Protein AF-A0A5C7UM13-F1 (afdb_monomer_lite)

Secondary structure (DSSP, 8-state):
-----TT--HHHHHHHHHHHPPTT-EEEEE-EEEETTEEEEHHHHHHHHHHHHHHHHTSGGG-S-------PPTTB-SSTTHHHHEEEEEEEETTEEEEEEEE--

Radius of gyration: 14.33 Å; chains: 1; bounding box: 46×27×36 Å

Structure (mmCIF, N/CA/C/O backbone):
data_AF-A0A5C7UM13-F1
#
_entry.id   AF-A0A5C7UM13-F1
#
loop_
_atom_site.group_PDB
_atom_site.id
_atom_site.type_symbol
_atom_site.label_atom_id
_atom_site.label_alt_id
_atom_site.label_comp_id
_atom_site.label_asym_id
_atom_site.label_entity_id
_atom_site.label_seq_id
_atom_site.pdbx_PDB_ins_code
_atom_site.Cartn_x
_atom_site.Cartn_y
_atom_site.Cartn_z
_atom_site.occupancy
_atom_site.B_iso_or_equiv
_atom_site.auth_seq_id
_atom_site.auth_comp_id
_atom_site.auth_asym_id
_atom_site.auth_atom_id
_atom_site.pdbx_PDB_model_num
ATOM 1 N N . MET A 1 1 ? -7.857 -9.645 -11.071 1.00 62.41 1 MET A N 1
ATOM 2 C CA . MET A 1 1 ? -8.626 -9.150 -9.892 1.00 62.41 1 MET A CA 1
ATOM 3 C C . MET A 1 1 ? -7.965 -9.576 -8.582 1.00 62.41 1 MET A C 1
ATOM 5 O O . MET A 1 1 ? -8.094 -10.724 -8.165 1.00 62.41 1 MET A O 1
ATOM 9 N N . VAL A 1 2 ? -7.276 -8.645 -7.923 1.00 74.69 2 VAL A N 1
ATOM 10 C CA . VAL A 1 2 ? -6.699 -8.851 -6.579 1.00 74.69 2 VAL A CA 1
ATOM 11 C C . VAL A 1 2 ? -7.796 -8.806 -5.521 1.00 74.69 2 VAL A C 1
ATOM 13 O O . VAL A 1 2 ? -8.634 -7.906 -5.542 1.00 74.69 2 VAL A O 1
ATOM 16 N N . ARG A 1 3 ? -7.782 -9.759 -4.582 1.00 77.31 3 ARG A N 1
ATOM 17 C CA . ARG A 1 3 ? -8.677 -9.773 -3.417 1.00 77.31 3 ARG A CA 1
ATOM 18 C C . ARG A 1 3 ? -7.879 -9.517 -2.141 1.00 77.31 3 ARG A C 1
ATOM 20 O O . ARG A 1 3 ? -6.995 -10.304 -1.801 1.00 77.31 3 ARG A O 1
ATOM 27 N N . ILE A 1 4 ? -8.228 -8.434 -1.454 1.00 79.44 4 ILE A N 1
ATOM 28 C CA . ILE A 1 4 ? -7.748 -8.118 -0.108 1.00 79.44 4 ILE A CA 1
ATOM 29 C C . ILE A 1 4 ? -8.798 -8.631 0.877 1.00 79.44 4 ILE A C 1
ATOM 31 O O . ILE A 1 4 ? -9.972 -8.272 0.779 1.00 79.44 4 ILE A O 1
ATOM 35 N N . LEU A 1 5 ? -8.386 -9.520 1.773 1.00 81.25 5 LEU A N 1
ATOM 36 C CA . LEU A 1 5 ? -9.232 -10.117 2.799 1.00 81.25 5 LEU A CA 1
ATOM 37 C C . LEU A 1 5 ? -9.052 -9.363 4.115 1.00 81.25 5 LEU A C 1
ATOM 39 O O . LEU A 1 5 ? -7.971 -8.867 4.415 1.00 81.25 5 LEU A O 1
ATOM 43 N N . ALA A 1 6 ? -10.094 -9.334 4.945 1.00 75.50 6 ALA A N 1
ATOM 44 C CA . ALA A 1 6 ? -10.022 -8.708 6.267 1.00 75.50 6 ALA A CA 1
ATOM 45 C C . ALA A 1 6 ? -9.005 -9.389 7.208 1.00 75.50 6 ALA A C 1
ATOM 47 O O . ALA A 1 6 ? -8.533 -8.766 8.156 1.00 75.50 6 ALA A O 1
ATOM 48 N N . THR A 1 7 ? -8.688 -10.660 6.946 1.00 84.12 7 THR A N 1
ATOM 49 C CA . THR A 1 7 ? -7.699 -11.461 7.678 1.00 84.12 7 THR A CA 1
ATOM 50 C C . THR A 1 7 ? -6.275 -11.284 7.164 1.00 84.12 7 THR A C 1
ATOM 52 O O . THR A 1 7 ? -5.361 -11.805 7.795 1.00 84.12 7 THR A O 1
ATOM 55 N N . ASP A 1 8 ? -6.082 -10.615 6.022 1.00 85.06 8 ASP A N 1
ATOM 56 C CA . ASP A 1 8 ? -4.742 -10.398 5.486 1.00 85.06 8 ASP A CA 1
ATOM 57 C C . ASP A 1 8 ? -3.937 -9.534 6.461 1.00 85.06 8 ASP A C 1
ATOM 59 O O . ASP A 1 8 ? -4.401 -8.508 6.969 1.00 85.06 8 ASP A O 1
ATOM 63 N N . THR A 1 9 ? -2.696 -9.936 6.694 1.00 89.62 9 THR A N 1
ATOM 64 C CA . THR A 1 9 ? -1.730 -9.126 7.430 1.00 89.62 9 THR A CA 1
ATOM 65 C C . THR A 1 9 ? -1.339 -7.891 6.617 1.00 89.62 9 THR A C 1
ATOM 67 O O . THR A 1 9 ? -1.392 -7.891 5.387 1.00 89.62 9 THR A O 1
ATOM 70 N N . ILE A 1 10 ? -0.860 -6.836 7.281 1.00 89.88 10 ILE A N 1
ATOM 71 C CA . ILE A 1 10 ? -0.415 -5.589 6.624 1.00 89.88 10 ILE A CA 1
ATOM 72 C C . ILE A 1 10 ? 0.584 -5.873 5.490 1.00 89.88 10 ILE A C 1
ATOM 74 O O . ILE A 1 10 ? 0.490 -5.288 4.410 1.00 89.88 10 ILE A O 1
ATOM 78 N N . LYS A 1 11 ? 1.511 -6.812 5.717 1.00 89.44 11 LYS A N 1
ATOM 79 C CA . LYS A 1 11 ? 2.521 -7.226 4.734 1.00 89.44 11 LYS A CA 1
ATOM 80 C C . LYS A 1 11 ? 1.908 -7.919 3.521 1.00 89.44 11 LYS A C 1
ATOM 82 O O . LYS A 1 11 ? 2.317 -7.650 2.394 1.00 89.44 11 LYS A O 1
ATOM 87 N N . GLU A 1 12 ? 0.921 -8.786 3.733 1.00 90.06 12 GLU A N 1
ATOM 88 C CA . GLU A 1 12 ? 0.205 -9.448 2.640 1.00 90.06 12 GLU A CA 1
ATOM 89 C C . GLU A 1 12 ? -0.609 -8.445 1.826 1.00 90.06 12 GLU A C 1
ATOM 91 O O . GLU A 1 12 ? -0.566 -8.494 0.598 1.00 90.06 12 GLU A O 1
ATOM 96 N N . ILE A 1 13 ? -1.290 -7.501 2.485 1.00 89.75 13 ILE A N 1
ATOM 97 C CA . ILE A 1 13 ? -2.022 -6.422 1.810 1.00 89.75 13 ILE A CA 1
ATOM 98 C C . ILE A 1 13 ? -1.059 -5.609 0.938 1.00 89.75 13 ILE A C 1
ATOM 100 O O . ILE A 1 13 ? -1.312 -5.431 -0.254 1.00 89.75 13 ILE A O 1
ATOM 104 N N . ALA A 1 14 ? 0.068 -5.166 1.500 1.00 88.88 14 ALA A N 1
ATOM 105 C CA . ALA A 1 14 ? 1.079 -4.408 0.771 1.00 88.88 14 ALA A CA 1
ATOM 106 C C . ALA A 1 14 ? 1.635 -5.190 -0.432 1.00 88.88 14 ALA A C 1
ATOM 108 O O . ALA A 1 14 ? 1.685 -4.658 -1.538 1.00 88.88 14 ALA A O 1
ATOM 109 N N . SER A 1 15 ? 1.979 -6.467 -0.255 1.00 89.94 15 SER A N 1
ATOM 110 C CA . SER A 1 15 ? 2.487 -7.323 -1.335 1.00 89.94 15 SER A CA 1
ATOM 111 C C . SER A 1 15 ? 1.457 -7.517 -2.457 1.00 89.94 15 SER A C 1
ATOM 113 O O . SER A 1 15 ? 1.763 -7.335 -3.637 1.00 89.94 15 SER A O 1
ATOM 115 N N . LYS A 1 16 ? 0.196 -7.794 -2.102 1.00 90.69 16 LYS A N 1
ATOM 116 C CA . LYS A 1 16 ? -0.910 -7.923 -3.063 1.00 90.69 16 LYS A CA 1
ATOM 117 C C . LYS A 1 16 ? -1.140 -6.639 -3.860 1.00 90.69 16 LYS A C 1
ATOM 11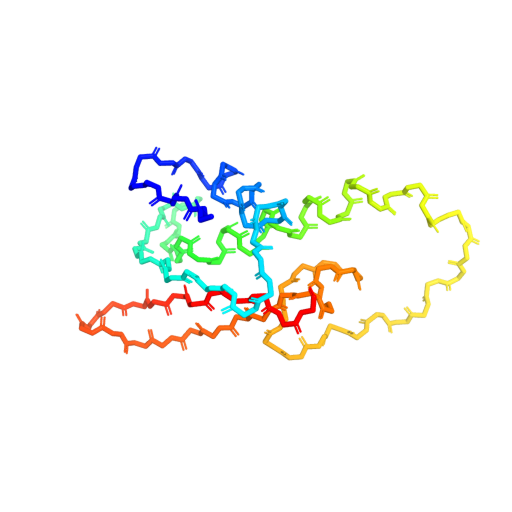9 O O . LYS A 1 16 ? -1.432 -6.718 -5.052 1.00 90.69 16 LYS A O 1
ATOM 124 N N . ILE A 1 17 ? -1.006 -5.474 -3.224 1.00 88.50 17 ILE A N 1
ATOM 125 C CA . ILE A 1 17 ? -1.096 -4.178 -3.905 1.00 88.50 17 ILE A CA 1
ATOM 126 C C . ILE A 1 17 ? 0.092 -3.997 -4.852 1.00 88.50 17 ILE A C 1
ATOM 128 O O . ILE A 1 17 ? -0.114 -3.743 -6.035 1.00 88.50 17 ILE A O 1
ATOM 132 N N . TYR A 1 18 ? 1.317 -4.169 -4.351 1.00 87.31 18 TYR A N 1
ATOM 133 C CA . TYR A 1 18 ? 2.540 -3.885 -5.101 1.00 87.31 18 TYR A CA 1
ATOM 134 C C . TYR A 1 18 ? 2.661 -4.726 -6.378 1.00 87.31 18 TYR A C 1
ATOM 136 O O . TYR A 1 18 ? 2.890 -4.183 -7.457 1.00 87.31 18 TYR A O 1
ATOM 144 N N . TYR A 1 19 ? 2.453 -6.040 -6.268 1.00 87.31 19 TYR A N 1
ATOM 145 C CA . TYR A 1 19 ? 2.645 -6.970 -7.384 1.00 87.31 19 TYR A CA 1
ATOM 146 C C . TYR A 1 19 ? 1.369 -7.263 -8.169 1.00 87.31 19 TYR A C 1
ATOM 148 O O . TYR A 1 19 ? 1.437 -7.648 -9.335 1.00 87.31 19 TYR A O 1
ATOM 156 N N . GLY A 1 20 ? 0.206 -7.137 -7.529 1.00 85.44 20 GLY A N 1
ATOM 157 C CA . GLY A 1 20 ? -1.047 -7.630 -8.086 1.00 85.44 20 GLY A CA 1
ATOM 158 C C . GLY A 1 20 ? -1.927 -6.565 -8.726 1.00 85.44 20 GLY A C 1
ATOM 159 O O . GLY A 1 20 ? -2.781 -6.923 -9.535 1.00 85.44 20 GLY A O 1
ATOM 160 N N . PHE A 1 21 ? -1.792 -5.285 -8.358 1.00 88.50 21 PHE A N 1
ATOM 161 C CA . PHE A 1 21 ? -2.711 -4.264 -8.865 1.00 88.50 21 PHE A CA 1
ATOM 162 C C . PHE A 1 21 ? -2.536 -4.058 -10.362 1.00 88.50 21 PHE A C 1
ATOM 164 O O . PHE A 1 21 ? -1.434 -3.792 -10.831 1.00 88.50 21 PHE A O 1
ATOM 171 N N . GLU A 1 22 ? -3.637 -4.116 -11.099 1.00 86.12 22 GLU A N 1
ATOM 172 C CA . GLU A 1 22 ? -3.702 -3.694 -12.496 1.00 86.12 22 GLU A CA 1
ATOM 173 C C . GLU A 1 22 ? -3.863 -2.164 -12.588 1.00 86.12 22 GLU A C 1
ATOM 175 O O . GLU A 1 22 ? -4.150 -1.484 -11.596 1.00 86.12 22 GLU A O 1
ATOM 180 N N . LEU A 1 23 ? -3.652 -1.592 -13.776 1.00 84.06 23 LEU A N 1
ATOM 181 C CA . LEU A 1 23 ? -3.825 -0.154 -14.003 1.00 84.06 23 LEU A CA 1
ATOM 182 C C . LEU A 1 23 ? -5.252 0.286 -13.625 1.00 84.06 23 LEU A C 1
ATOM 184 O O . LEU A 1 23 ? -6.220 -0.391 -13.962 1.00 84.06 23 LEU A O 1
ATOM 188 N N . HIS A 1 24 ? -5.380 1.421 -12.929 1.00 82.25 24 HIS A N 1
ATOM 189 C CA . HIS A 1 24 ? -6.641 1.957 -12.390 1.00 82.25 24 HIS A CA 1
ATOM 190 C C . HIS A 1 24 ? -7.330 1.095 -11.327 1.00 82.25 24 HIS A C 1
ATOM 192 O O . HIS A 1 24 ? -8.413 1.450 -10.857 1.00 82.25 24 HIS A O 1
ATOM 198 N N . GLN A 1 25 ? -6.705 0.003 -10.887 1.00 86.38 25 GLN A N 1
ATOM 199 C CA . GLN A 1 25 ? -7.215 -0.756 -9.762 1.00 86.38 25 GLN A CA 1
ATOM 200 C C . GLN A 1 25 ? -6.976 0.007 -8.455 1.00 86.38 25 GLN A C 1
ATOM 202 O O . GLN A 1 25 ? -5.927 0.626 -8.248 1.00 86.38 25 GLN A O 1
ATOM 207 N N . SER A 1 26 ? -7.962 -0.050 -7.564 1.00 88.62 26 SER A N 1
ATOM 208 C CA . SER A 1 26 ? -7.920 0.588 -6.255 1.00 88.62 26 SER A CA 1
ATOM 209 C C . SER A 1 26 ? -8.404 -0.344 -5.148 1.00 88.62 26 SER A C 1
ATOM 211 O O . SER A 1 26 ? -9.139 -1.305 -5.387 1.00 88.62 26 SER A O 1
ATOM 213 N N . CYS A 1 27 ? -7.994 -0.049 -3.917 1.00 88.44 27 CYS A N 1
ATOM 214 C CA . CYS A 1 27 ? -8.588 -0.608 -2.711 1.00 88.44 27 CYS A CA 1
ATOM 215 C C . CYS A 1 27 ? -8.774 0.468 -1.649 1.00 88.44 27 CYS A C 1
ATOM 217 O O . CYS A 1 27 ? -7.937 1.358 -1.501 1.00 88.44 27 CYS A O 1
ATOM 219 N N . GLY A 1 28 ? -9.842 0.337 -0.869 1.00 87.44 28 GLY A N 1
ATOM 220 C CA . GLY A 1 28 ? -9.991 1.053 0.392 1.00 87.44 28 GLY A CA 1
ATOM 221 C C . GLY A 1 28 ? -9.507 0.181 1.543 1.00 87.44 28 GLY A C 1
ATOM 222 O O . GLY A 1 28 ? -9.828 -1.006 1.589 1.00 87.44 28 GLY A O 1
ATOM 223 N N . ILE A 1 29 ? -8.740 0.776 2.446 1.00 87.88 29 ILE A N 1
ATOM 224 C CA . ILE A 1 29 ? -8.243 0.150 3.663 1.00 87.88 29 ILE A CA 1
ATOM 225 C C . ILE A 1 29 ? -8.843 0.917 4.829 1.00 87.88 29 ILE A C 1
ATOM 227 O O . ILE A 1 29 ? -8.601 2.115 4.993 1.00 87.88 29 ILE A O 1
ATOM 231 N N . ASP A 1 30 ? -9.627 0.198 5.618 1.00 86.62 30 ASP A N 1
ATOM 232 C CA . ASP A 1 30 ? -10.362 0.725 6.755 1.00 86.62 30 ASP A CA 1
ATOM 233 C C . ASP A 1 30 ? -9.797 0.147 8.057 1.00 86.62 30 ASP A C 1
ATOM 235 O O . ASP A 1 30 ? -9.275 -0.974 8.101 1.00 86.62 30 ASP A O 1
ATOM 239 N N . GLY A 1 31 ? -9.941 0.909 9.136 1.00 82.00 31 GLY A N 1
ATOM 240 C CA . GLY A 1 31 ? -9.635 0.457 10.487 1.00 82.00 31 GLY A CA 1
ATOM 241 C C . GLY A 1 31 ? -8.352 1.027 11.082 1.00 82.00 31 GLY A C 1
ATOM 242 O O . GLY A 1 31 ? -7.519 1.654 10.422 1.00 82.00 31 GLY A O 1
ATOM 243 N N . LEU A 1 32 ? -8.226 0.795 12.383 1.00 85.12 32 LEU A N 1
ATOM 244 C CA . LEU A 1 32 ? -7.135 1.268 13.221 1.00 85.12 32 LEU A CA 1
ATOM 245 C C . LEU A 1 32 ? -6.369 0.074 13.787 1.00 85.12 32 LEU A C 1
ATOM 247 O O . LEU A 1 32 ? -6.919 -1.020 13.938 1.00 85.12 32 LEU A O 1
ATOM 251 N N . GLU A 1 33 ? -5.110 0.302 14.115 1.00 85.00 33 GLU A N 1
ATOM 252 C CA . GLU A 1 33 ? -4.222 -0.677 14.718 1.00 85.00 33 GLU A CA 1
ATOM 253 C C . GLU A 1 33 ? -3.395 -0.007 15.813 1.00 85.00 33 GLU A C 1
ATOM 255 O O . GLU A 1 33 ? -2.969 1.142 15.674 1.00 85.00 33 GLU A O 1
ATOM 260 N N . LEU A 1 34 ? -3.216 -0.712 16.929 1.00 84.75 34 LEU A N 1
ATOM 261 C CA . LEU A 1 34 ? -2.433 -0.221 18.053 1.00 84.75 34 LEU A CA 1
ATOM 262 C C . LEU A 1 34 ? -0.963 -0.571 17.810 1.00 84.75 34 LEU A C 1
ATOM 264 O O . LEU A 1 34 ? -0.589 -1.741 17.853 1.00 84.75 34 LEU A O 1
ATOM 268 N N . VAL A 1 35 ? -0.134 0.441 17.578 1.00 85.62 35 VAL A N 1
ATOM 269 C CA . VAL A 1 35 ? 1.309 0.291 17.367 1.00 85.62 35 VAL A CA 1
ATOM 270 C C . VAL A 1 35 ? 2.035 1.112 18.418 1.00 85.62 35 VAL A C 1
ATOM 272 O O . VAL A 1 35 ? 1.840 2.322 18.508 1.00 85.62 35 VAL A O 1
ATOM 275 N N . ASP A 1 36 ? 2.846 0.447 19.240 1.00 83.88 36 ASP A N 1
ATOM 276 C CA . ASP A 1 36 ? 3.635 1.078 20.307 1.00 83.88 36 ASP A CA 1
ATOM 277 C C . ASP A 1 36 ? 2.797 1.991 21.229 1.00 83.88 36 ASP A C 1
ATOM 279 O O . ASP A 1 36 ? 3.228 3.065 21.644 1.00 83.88 36 ASP A O 1
ATOM 283 N N . GLY A 1 37 ? 1.557 1.578 21.520 1.00 86.19 37 GLY A N 1
ATOM 284 C CA . GLY A 1 37 ? 0.615 2.321 22.364 1.00 86.19 37 GLY A CA 1
ATOM 285 C C . GLY A 1 37 ? -0.133 3.462 21.664 1.00 86.19 37 GLY A C 1
ATOM 286 O O . GLY A 1 37 ? -1.008 4.067 22.278 1.00 86.19 37 GLY A O 1
ATOM 287 N N . ASN A 1 38 ? 0.148 3.728 20.386 1.00 85.44 38 ASN A N 1
ATOM 288 C CA . ASN A 1 38 ? -0.556 4.725 19.584 1.00 85.44 38 ASN A CA 1
ATOM 289 C C . ASN A 1 38 ? -1.529 4.058 18.610 1.00 85.44 38 ASN A C 1
ATOM 291 O O . ASN A 1 38 ? -1.196 3.074 17.952 1.00 85.44 38 ASN A O 1
ATOM 295 N N . MET A 1 39 ? -2.734 4.615 18.497 1.00 84.31 39 MET A N 1
ATOM 296 C CA . MET A 1 39 ? -3.697 4.199 17.479 1.00 84.31 39 MET A CA 1
ATOM 297 C C . MET A 1 39 ? -3.305 4.819 16.141 1.00 84.31 39 MET A C 1
ATOM 299 O O . MET A 1 39 ? -3.270 6.040 16.002 1.00 84.31 39 MET A O 1
ATOM 303 N N . VAL A 1 40 ? -3.021 3.973 15.158 1.00 87.38 40 VAL A N 1
ATOM 304 C CA . VAL A 1 40 ? -2.619 4.382 13.811 1.00 87.38 40 VAL A CA 1
ATOM 305 C C . VAL A 1 40 ? -3.585 3.769 12.799 1.00 87.38 40 VAL A C 1
ATOM 307 O O . VAL A 1 40 ? -4.152 2.704 13.038 1.00 87.38 40 VAL A O 1
ATOM 310 N N . THR A 1 41 ? -3.814 4.421 11.661 1.00 86.88 41 THR A N 1
ATOM 311 C CA . THR A 1 41 ? -4.651 3.846 10.600 1.00 86.88 41 THR A CA 1
ATOM 312 C C . THR A 1 41 ? -3.952 2.648 9.967 1.00 86.88 41 THR A C 1
ATOM 314 O O . THR A 1 41 ? -2.758 2.704 9.659 1.00 86.88 41 THR A O 1
ATOM 317 N N . LYS A 1 42 ? -4.697 1.570 9.702 1.00 88.25 42 LYS A N 1
ATOM 318 C CA . LYS A 1 42 ? -4.174 0.410 8.961 1.00 88.25 42 LYS A CA 1
ATOM 319 C C . LYS A 1 42 ? -3.596 0.818 7.606 1.00 88.25 42 LYS A C 1
ATOM 321 O O . LYS A 1 42 ? -2.556 0.312 7.195 1.00 88.25 42 LYS A O 1
ATOM 326 N N . GLY A 1 43 ? -4.234 1.780 6.938 1.00 87.06 43 GLY A N 1
ATOM 327 C CA . GLY A 1 43 ? -3.756 2.331 5.673 1.00 87.06 43 GLY A CA 1
ATOM 328 C C . GLY A 1 43 ? -2.349 2.919 5.763 1.00 87.06 43 GLY A C 1
ATOM 329 O O . GLY A 1 43 ? -1.517 2.624 4.906 1.00 87.06 43 GLY A O 1
ATOM 330 N N . SER A 1 44 ? -2.032 3.662 6.827 1.00 87.56 44 SER A N 1
ATOM 331 C CA . SER A 1 44 ? -0.682 4.205 7.021 1.00 87.56 44 SER A CA 1
ATOM 332 C C . SER A 1 44 ? 0.387 3.113 7.180 1.00 87.56 44 SER A C 1
ATOM 334 O O . SER A 1 44 ? 1.497 3.244 6.659 1.00 87.56 44 SER A O 1
ATOM 336 N N . LEU A 1 45 ? 0.047 1.998 7.836 1.00 90.38 45 LEU A N 1
ATOM 337 C CA . LEU A 1 45 ? 0.947 0.859 8.016 1.00 90.38 45 LEU A CA 1
ATOM 338 C C . LEU A 1 45 ? 1.174 0.117 6.696 1.00 90.38 45 LEU A C 1
ATOM 340 O O . LEU A 1 45 ? 2.306 -0.248 6.383 1.00 90.38 45 LEU A O 1
ATOM 344 N N . VAL A 1 46 ? 0.132 -0.021 5.873 1.00 89.56 46 VAL A N 1
ATOM 345 C CA . VAL A 1 46 ? 0.248 -0.581 4.519 1.00 89.56 46 VAL A CA 1
ATOM 346 C C . VAL A 1 46 ? 1.100 0.317 3.619 1.00 89.56 46 VAL A C 1
ATOM 348 O O . VAL A 1 46 ? 1.960 -0.186 2.900 1.00 89.56 46 VAL A O 1
ATOM 351 N N . ILE A 1 47 ? 0.941 1.643 3.691 1.00 87.75 47 ILE A N 1
ATOM 352 C CA . ILE A 1 47 ? 1.794 2.606 2.969 1.00 87.75 47 ILE A CA 1
ATOM 353 C C . ILE A 1 47 ? 3.264 2.458 3.388 1.00 87.75 47 ILE A C 1
ATOM 355 O O . ILE A 1 47 ? 4.168 2.483 2.544 1.00 87.75 47 ILE A O 1
ATOM 359 N N . ARG A 1 48 ? 3.521 2.271 4.687 1.00 87.69 48 ARG A N 1
ATOM 360 C CA . ARG A 1 48 ? 4.870 2.027 5.205 1.00 87.69 48 ARG A CA 1
ATOM 361 C C . ARG A 1 48 ? 5.461 0.730 4.650 1.00 87.69 48 ARG A C 1
ATOM 363 O O . ARG A 1 48 ? 6.588 0.758 4.164 1.00 87.69 48 ARG A O 1
ATOM 370 N N . GLU A 1 49 ? 4.717 -0.372 4.664 1.00 89.69 49 GLU A N 1
ATOM 371 C CA . GLU A 1 49 ? 5.175 -1.653 4.101 1.00 89.69 49 GLU A CA 1
ATOM 372 C C . GLU A 1 49 ? 5.385 -1.584 2.580 1.00 89.69 49 GLU A C 1
ATOM 374 O O . GLU A 1 49 ? 6.393 -2.073 2.079 1.00 89.69 49 GLU A O 1
ATOM 379 N N . LEU A 1 50 ? 4.527 -0.874 1.840 1.00 87.38 50 LEU A N 1
ATOM 380 C CA . LEU A 1 50 ? 4.735 -0.603 0.410 1.00 87.38 50 LEU A CA 1
ATOM 381 C C . LEU A 1 50 ? 6.038 0.166 0.148 1.00 87.38 50 LEU A C 1
ATOM 383 O O . LEU A 1 50 ? 6.712 -0.064 -0.854 1.00 87.38 50 LEU A O 1
ATOM 387 N N . THR A 1 51 ? 6.427 1.057 1.063 1.00 83.56 51 THR A N 1
ATOM 388 C CA . THR A 1 51 ? 7.717 1.757 0.997 1.00 83.56 51 THR A CA 1
ATOM 389 C C . THR A 1 51 ? 8.887 0.804 1.216 1.00 83.56 51 THR A C 1
ATOM 391 O O . THR A 1 51 ? 9.891 0.899 0.512 1.00 83.56 51 THR A O 1
ATOM 394 N N . LEU A 1 52 ? 8.772 -0.108 2.183 1.00 84.19 52 LEU A N 1
ATOM 395 C CA . LEU A 1 52 ? 9.809 -1.096 2.476 1.00 84.19 52 LEU A CA 1
ATOM 396 C C . LEU A 1 52 ? 9.991 -2.086 1.322 1.00 84.19 52 LEU A C 1
ATOM 398 O O . LEU A 1 52 ? 11.131 -2.354 0.951 1.00 84.19 52 LEU A O 1
ATOM 402 N N . LEU A 1 53 ? 8.894 -2.557 0.720 1.00 86.12 53 LEU A N 1
ATOM 403 C CA . LEU A 1 53 ? 8.921 -3.406 -0.475 1.00 86.12 53 LEU A CA 1
ATOM 404 C C . LEU A 1 53 ? 9.616 -2.704 -1.644 1.00 86.12 53 LEU A C 1
ATOM 406 O O . LEU A 1 53 ? 10.546 -3.255 -2.223 1.00 86.12 53 LEU A O 1
ATOM 410 N N . ASP A 1 54 ? 9.248 -1.450 -1.924 1.00 83.12 54 ASP A N 1
ATOM 411 C CA . ASP A 1 54 ? 9.886 -0.677 -2.992 1.00 83.12 54 ASP A CA 1
ATOM 412 C C . ASP A 1 54 ? 11.392 -0.497 -2.771 1.00 83.12 54 ASP A C 1
ATOM 414 O O . ASP A 1 54 ? 12.173 -0.534 -3.720 1.00 83.12 54 ASP A O 1
ATOM 418 N N . LEU A 1 55 ? 11.810 -0.293 -1.518 1.00 80.12 55 LEU A N 1
ATOM 419 C CA . LEU A 1 55 ? 13.222 -0.174 -1.169 1.00 80.12 55 LEU A CA 1
ATOM 420 C C . LEU A 1 55 ? 13.967 -1.502 -1.319 1.00 80.12 55 LEU A C 1
ATOM 422 O O . LEU A 1 55 ? 15.090 -1.468 -1.811 1.00 80.12 55 LEU A O 1
ATOM 426 N N . ALA A 1 56 ? 13.363 -2.621 -0.911 1.00 81.31 56 ALA A N 1
ATOM 427 C CA . ALA A 1 56 ? 13.952 -3.956 -0.996 1.00 81.31 56 ALA A CA 1
ATOM 428 C C . ALA A 1 56 ? 14.142 -4.413 -2.452 1.00 81.31 56 ALA A C 1
ATOM 430 O O . ALA A 1 56 ? 15.229 -4.858 -2.824 1.00 81.31 56 ALA A O 1
ATOM 431 N N . ASP A 1 57 ? 13.137 -4.214 -3.302 1.00 78.31 57 ASP A N 1
ATOM 432 C CA . ASP A 1 57 ? 13.209 -4.601 -4.716 1.00 78.31 57 ASP A CA 1
ATOM 433 C C . ASP A 1 57 ? 14.184 -3.725 -5.511 1.00 78.31 57 ASP A C 1
ATOM 435 O O . ASP A 1 57 ? 14.805 -4.173 -6.473 1.00 78.31 57 ASP A O 1
ATOM 439 N N . ASN A 1 58 ? 14.364 -2.467 -5.097 1.00 69.06 58 ASN A N 1
ATOM 440 C CA . ASN A 1 58 ? 15.175 -1.495 -5.832 1.00 69.06 58 ASN A CA 1
ATOM 441 C C . ASN A 1 58 ? 16.508 -1.155 -5.156 1.00 69.06 58 ASN A C 1
ATOM 443 O O . ASN A 1 58 ? 17.180 -0.193 -5.550 1.00 69.06 58 ASN A O 1
ATOM 447 N N . THR A 1 59 ? 16.927 -1.938 -4.156 1.00 64.19 59 THR A N 1
ATOM 448 C CA . THR A 1 59 ? 18.188 -1.704 -3.441 1.00 64.19 59 THR A CA 1
ATOM 449 C C . THR A 1 59 ? 19.412 -1.801 -4.362 1.00 64.19 59 THR A C 1
ATOM 451 O O . THR A 1 59 ? 20.331 -0.985 -4.240 1.00 64.19 59 THR A O 1
ATOM 454 N N . GLU A 1 60 ? 19.408 -2.704 -5.350 1.00 54.31 60 GLU A N 1
ATOM 455 C CA . GLU A 1 60 ? 20.536 -2.906 -6.280 1.00 54.31 60 GLU A CA 1
ATOM 456 C C . GLU A 1 60 ? 20.724 -1.765 -7.296 1.00 54.31 60 GLU A C 1
ATOM 458 O O . GLU A 1 60 ? 21.847 -1.473 -7.710 1.00 54.31 60 GLU A O 1
ATOM 463 N N . ALA A 1 61 ? 19.665 -1.023 -7.635 1.00 52.00 61 ALA A N 1
ATOM 464 C CA . ALA A 1 61 ? 19.732 0.071 -8.609 1.00 52.00 61 ALA A CA 1
ATOM 465 C C . ALA A 1 61 ? 20.489 1.320 -8.096 1.00 52.00 61 ALA A C 1
ATOM 467 O O . ALA A 1 61 ? 20.696 2.283 -8.840 1.00 52.00 61 ALA A O 1
ATOM 468 N N . THR A 1 62 ? 20.904 1.342 -6.822 1.00 52.16 62 THR A N 1
ATOM 469 C CA . THR A 1 62 ? 21.454 2.532 -6.146 1.00 52.16 62 THR A CA 1
ATOM 470 C C . THR A 1 62 ? 22.925 2.416 -5.739 1.00 52.16 62 THR A C 1
ATOM 472 O O . THR A 1 62 ? 23.340 2.899 -4.685 1.00 52.16 62 THR A O 1
ATOM 475 N N . GLY A 1 63 ? 23.762 1.859 -6.615 1.00 47.69 63 GLY A N 1
ATOM 476 C CA . GLY A 1 63 ? 25.217 1.981 -6.498 1.00 47.69 63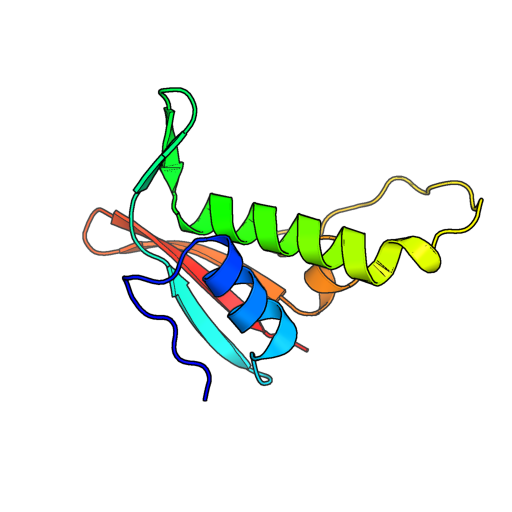 GLY A CA 1
ATOM 477 C C . GLY A 1 63 ? 25.688 3.448 -6.444 1.00 47.69 63 GLY A C 1
ATOM 478 O O . GLY A 1 63 ? 25.485 4.210 -7.387 1.00 47.69 63 GLY A O 1
ATOM 479 N N . LYS A 1 64 ? 26.316 3.840 -5.322 1.00 50.81 64 LYS A N 1
ATOM 480 C CA . LYS A 1 64 ? 27.277 4.955 -5.105 1.00 50.81 64 LYS A CA 1
ATOM 481 C C . LYS A 1 64 ? 27.051 6.326 -5.793 1.00 50.81 64 LYS A C 1
ATOM 483 O O . LYS A 1 64 ? 28.005 7.090 -5.915 1.00 50.81 64 LYS A O 1
ATOM 488 N N . LYS A 1 65 ? 25.845 6.718 -6.216 1.00 52.31 65 LYS A N 1
ATOM 489 C CA . LYS A 1 65 ? 25.603 8.075 -6.756 1.00 52.31 65 LYS A CA 1
ATOM 490 C C . LYS A 1 65 ? 25.060 9.035 -5.696 1.00 52.31 65 LYS A C 1
ATOM 492 O O . LYS A 1 65 ? 24.152 8.699 -4.936 1.00 52.31 65 LYS A O 1
ATOM 497 N N . ILE A 1 66 ? 25.637 10.241 -5.676 1.00 49.22 66 ILE A N 1
ATOM 498 C CA . ILE A 1 66 ? 25.287 11.370 -4.800 1.00 49.22 66 ILE A CA 1
ATOM 499 C C . ILE A 1 66 ? 23.765 11.554 -4.800 1.00 49.22 66 ILE A C 1
ATOM 501 O O . ILE A 1 66 ? 23.150 11.829 -5.833 1.00 49.22 66 ILE A O 1
ATOM 505 N N . ARG A 1 67 ? 23.147 11.357 -3.631 1.00 55.72 67 ARG A N 1
ATOM 506 C CA . ARG A 1 67 ? 21.694 11.421 -3.455 1.00 55.72 67 ARG A CA 1
ATOM 507 C C . ARG A 1 67 ? 21.244 12.881 -3.566 1.00 55.72 67 ARG A C 1
ATOM 509 O O . ARG A 1 67 ? 21.356 13.630 -2.601 1.00 55.72 67 ARG A O 1
ATOM 516 N N . ARG A 1 68 ? 20.708 13.294 -4.723 1.00 56.06 68 ARG A N 1
ATOM 517 C CA . ARG A 1 68 ? 19.892 14.523 -4.796 1.00 56.06 68 ARG A CA 1
ATOM 518 C C . ARG A 1 68 ? 18.772 14.418 -3.756 1.00 56.06 68 ARG A C 1
ATOM 520 O O . ARG A 1 68 ? 18.210 13.335 -3.583 1.00 56.06 68 ARG A O 1
ATOM 527 N N . LYS A 1 69 ? 18.478 15.525 -3.063 1.00 54.19 69 LYS A N 1
ATOM 528 C CA . LYS A 1 69 ? 17.419 15.611 -2.045 1.00 54.19 69 LYS A CA 1
ATOM 529 C C . LYS A 1 69 ? 16.118 15.094 -2.674 1.00 54.19 69 LYS A C 1
ATOM 531 O O . LYS A 1 69 ? 15.630 15.663 -3.646 1.00 54.19 69 LYS A O 1
ATOM 536 N N . ARG A 1 70 ? 15.657 13.936 -2.201 1.00 58.38 70 ARG A N 1
ATOM 537 C CA . ARG A 1 70 ? 14.544 13.191 -2.799 1.00 58.38 70 ARG A CA 1
ATOM 538 C C . ARG A 1 70 ? 13.252 13.910 -2.425 1.00 58.38 70 ARG A C 1
ATOM 540 O O . ARG A 1 70 ? 12.995 14.096 -1.241 1.00 58.38 70 ARG A O 1
ATOM 547 N N . VAL A 1 71 ? 12.492 14.347 -3.423 1.00 59.59 71 VAL A N 1
ATOM 548 C CA . VAL A 1 71 ? 11.179 14.966 -3.222 1.00 59.59 71 VAL A CA 1
ATOM 549 C C . VAL A 1 71 ? 10.141 13.867 -3.382 1.00 59.59 71 VAL A C 1
ATOM 551 O O . VAL A 1 71 ? 10.010 13.309 -4.471 1.00 59.59 71 VAL A O 1
ATOM 554 N N . THR A 1 72 ? 9.460 13.526 -2.294 1.00 63.25 72 THR A N 1
ATOM 555 C CA . THR A 1 72 ? 8.297 12.639 -2.319 1.00 63.25 72 THR A CA 1
ATOM 556 C C . THR A 1 72 ? 7.150 13.387 -2.987 1.00 63.25 72 THR A C 1
ATOM 558 O O . THR A 1 72 ? 6.875 14.534 -2.629 1.00 63.25 72 THR A O 1
ATOM 561 N N . LEU A 1 73 ? 6.494 12.776 -3.972 1.00 67.81 73 LEU A N 1
ATOM 562 C CA . LEU A 1 73 ? 5.313 13.392 -4.576 1.00 67.81 73 LEU A CA 1
ATOM 563 C C . LEU A 1 73 ? 4.168 13.432 -3.544 1.00 67.81 73 LEU A C 1
ATOM 565 O O . LEU A 1 73 ? 4.015 12.480 -2.771 1.00 67.81 73 LEU A O 1
ATOM 569 N N . PRO A 1 74 ? 3.353 14.499 -3.508 1.00 67.31 74 PRO A N 1
ATOM 570 C CA . PRO A 1 74 ? 2.187 14.537 -2.634 1.00 67.31 74 PRO A CA 1
ATOM 571 C C . PRO A 1 74 ? 1.257 13.362 -2.954 1.00 67.31 74 PRO A C 1
ATOM 573 O O . PRO A 1 74 ? 1.097 12.995 -4.122 1.00 67.31 74 PRO A O 1
ATOM 576 N N . ASN A 1 75 ? 0.662 12.770 -1.915 1.00 70.94 75 ASN A N 1
ATOM 577 C CA . ASN A 1 75 ? -0.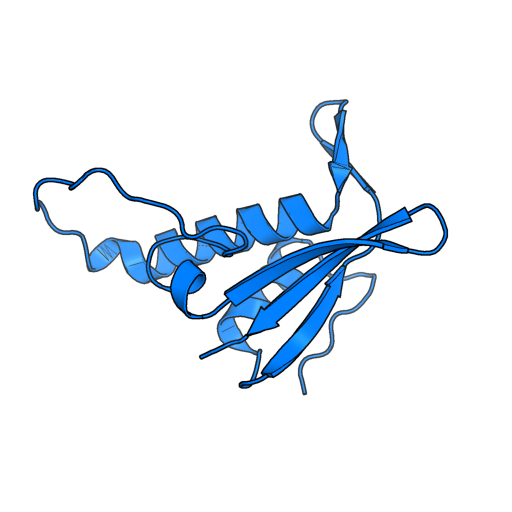306 11.673 -2.031 1.00 70.94 75 ASN A CA 1
ATOM 578 C C . ASN A 1 75 ? 0.229 10.441 -2.782 1.00 70.94 75 ASN A C 1
ATOM 580 O O . ASN A 1 75 ? -0.531 9.700 -3.403 1.00 70.94 75 ASN A O 1
ATOM 584 N N . SER A 1 76 ? 1.546 10.228 -2.774 1.00 74.44 76 SER A N 1
ATOM 585 C CA . SER A 1 76 ? 2.194 9.076 -3.402 1.00 74.44 76 SER A CA 1
ATOM 586 C C . SER A 1 76 ? 2.584 8.027 -2.369 1.00 74.44 76 SER A C 1
ATOM 588 O O . SER A 1 76 ? 2.912 8.358 -1.230 1.00 74.44 76 SER A O 1
ATOM 590 N N . VAL A 1 77 ? 2.524 6.754 -2.758 1.00 71.88 77 VAL A N 1
ATOM 591 C CA . VAL A 1 77 ? 2.884 5.645 -1.870 1.00 71.88 77 VAL A CA 1
ATOM 592 C C . VAL A 1 77 ? 4.286 5.162 -2.203 1.00 71.88 77 VAL A C 1
ATOM 594 O O . VAL A 1 77 ? 4.556 4.834 -3.349 1.00 71.88 77 VAL A O 1
ATOM 597 N N . GLY A 1 78 ? 5.156 5.051 -1.202 1.00 62.38 78 GLY A N 1
ATOM 598 C CA . GLY A 1 78 ? 6.414 4.318 -1.322 1.00 62.38 78 GLY A CA 1
ATOM 599 C C . GLY A 1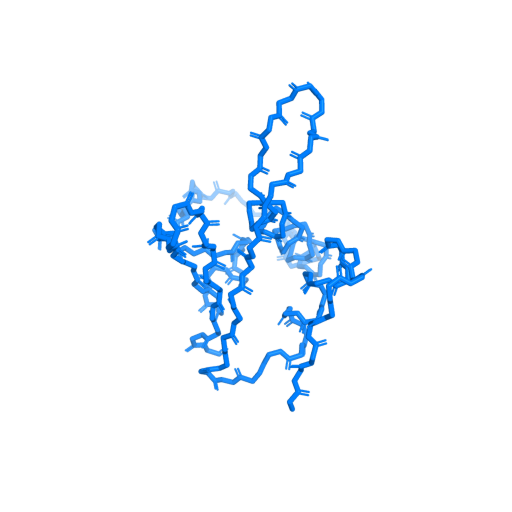 78 ? 7.644 5.116 -1.767 1.00 62.38 78 GLY A C 1
ATOM 600 O O . GLY A 1 78 ? 7.693 6.343 -1.678 1.00 62.38 78 GLY A O 1
ATOM 601 N N . GLY A 1 79 ? 8.685 4.379 -2.171 1.00 61.31 79 GLY A N 1
ATOM 602 C CA . GLY A 1 79 ? 9.972 4.907 -2.632 1.00 61.31 79 GLY A CA 1
ATOM 603 C C . GLY A 1 79 ? 9.948 5.376 -4.096 1.00 61.31 79 GLY A C 1
ATOM 604 O O . GLY A 1 79 ? 8.941 5.872 -4.585 1.00 61.31 79 GLY A O 1
ATOM 605 N N . PHE A 1 80 ? 11.070 5.286 -4.819 1.00 66.69 80 PHE A N 1
ATOM 606 C CA . PHE A 1 80 ? 11.230 5.933 -6.133 1.00 66.69 80 PHE A CA 1
ATOM 607 C C . PHE A 1 80 ? 10.298 5.401 -7.229 1.00 66.6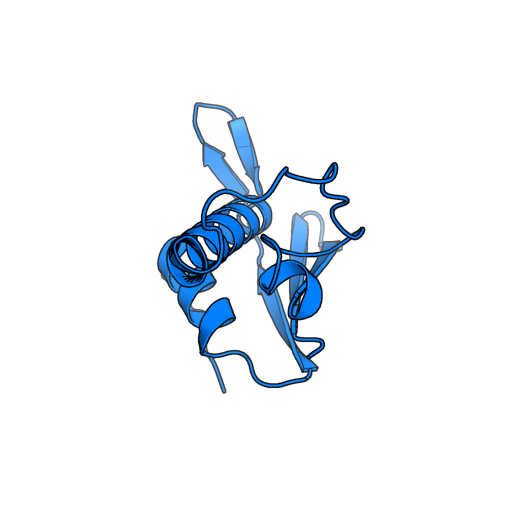9 80 PHE A C 1
ATOM 609 O O . PHE A 1 80 ? 9.906 6.180 -8.106 1.00 66.69 80 PHE A O 1
ATOM 616 N N . ILE A 1 81 ? 9.991 4.103 -7.204 1.00 69.75 81 ILE A N 1
ATOM 617 C CA . ILE A 1 81 ? 9.161 3.457 -8.222 1.00 69.75 81 ILE A CA 1
ATOM 618 C C . ILE A 1 81 ? 7.713 3.438 -7.753 1.00 69.75 81 ILE A C 1
ATOM 620 O O . ILE A 1 81 ? 6.841 3.941 -8.463 1.00 69.75 81 ILE A O 1
ATOM 624 N N . ALA A 1 82 ? 7.468 2.985 -6.526 1.00 71.06 82 ALA A N 1
ATOM 625 C CA . ALA A 1 82 ? 6.140 3.007 -5.931 1.00 71.06 82 ALA A CA 1
ATOM 626 C C . ALA A 1 82 ? 5.496 4.405 -5.981 1.00 71.06 82 ALA A C 1
ATOM 628 O O . ALA A 1 82 ? 4.338 4.511 -6.379 1.00 71.06 82 ALA A O 1
ATOM 629 N N . GLN A 1 83 ? 6.247 5.494 -5.736 1.00 74.69 83 GLN A N 1
ATOM 630 C CA . GLN A 1 83 ? 5.684 6.851 -5.801 1.00 74.69 83 GLN A CA 1
ATOM 631 C C . GLN A 1 83 ? 5.260 7.281 -7.213 1.00 74.69 83 GLN A C 1
ATOM 633 O O . GLN A 1 83 ? 4.657 8.338 -7.381 1.00 74.69 83 GLN A O 1
ATOM 638 N N . LYS A 1 84 ? 5.625 6.540 -8.262 1.00 73.06 84 LYS A N 1
ATOM 639 C CA . LYS A 1 84 ? 5.167 6.779 -9.640 1.00 73.06 84 LYS A CA 1
ATOM 640 C C . LYS A 1 84 ? 3.976 5.899 -9.997 1.00 73.06 84 LYS A C 1
ATOM 642 O O . LYS A 1 84 ? 3.152 6.316 -10.795 1.00 73.06 84 LYS A O 1
ATOM 647 N N . ILE A 1 85 ? 3.895 4.724 -9.384 1.00 80.19 85 ILE A N 1
ATOM 648 C CA . ILE A 1 85 ? 2.900 3.692 -9.674 1.00 80.19 85 ILE A CA 1
ATOM 649 C C . ILE A 1 85 ? 1.650 3.875 -8.819 1.00 80.19 85 ILE A C 1
ATOM 651 O O . ILE A 1 85 ? 0.544 3.681 -9.311 1.00 80.19 85 ILE A O 1
ATOM 655 N N . PHE A 1 86 ? 1.798 4.281 -7.560 1.00 85.62 86 PHE A N 1
ATOM 656 C CA . PHE A 1 86 ? 0.716 4.292 -6.587 1.00 85.62 86 PHE A CA 1
ATOM 657 C C . PHE A 1 86 ? 0.433 5.693 -6.044 1.00 85.62 86 PHE A C 1
ATOM 659 O O . PHE A 1 86 ? 1.327 6.509 -5.779 1.00 85.62 86 PHE A O 1
ATOM 666 N N . ARG A 1 87 ? -0.853 5.969 -5.857 1.00 88.25 87 ARG A N 1
ATOM 667 C CA . ARG A 1 87 ? -1.374 7.140 -5.156 1.00 88.25 87 ARG A CA 1
ATOM 668 C C . ARG A 1 87 ? -2.255 6.687 -4.007 1.00 88.25 87 ARG A C 1
ATOM 670 O O . ARG A 1 87 ? -2.810 5.590 -4.059 1.00 88.25 87 ARG A O 1
ATOM 677 N N . TYR A 1 88 ? -2.364 7.527 -2.988 1.00 89.50 88 TYR A N 1
ATOM 678 C CA . TYR A 1 88 ? -3.305 7.316 -1.904 1.00 89.50 88 TYR A CA 1
ATOM 679 C C . TYR A 1 88 ? -4.047 8.594 -1.542 1.00 89.50 88 TYR A C 1
ATOM 681 O O . TYR A 1 88 ? -3.562 9.699 -1.762 1.00 89.50 88 TYR A O 1
ATOM 689 N N . GLU A 1 89 ? -5.216 8.432 -0.949 1.00 89.38 89 GLU A N 1
ATOM 690 C CA . GLU A 1 89 ? -5.975 9.512 -0.342 1.00 89.38 89 GLU A CA 1
ATOM 691 C C . GLU A 1 89 ? -6.623 8.998 0.933 1.00 89.38 89 GLU A C 1
ATOM 693 O O . GLU A 1 89 ? -7.158 7.888 0.969 1.00 89.38 89 GLU A O 1
ATOM 698 N N . GLU A 1 90 ? -6.574 9.813 1.977 1.00 86.38 90 GLU A N 1
ATOM 699 C CA . GLU A 1 90 ? -7.291 9.554 3.216 1.00 86.38 90 GLU A CA 1
ATOM 700 C C . GLU A 1 90 ? -8.553 10.405 3.231 1.00 86.38 90 GLU A C 1
ATOM 702 O O . GLU A 1 90 ? -8.501 11.624 3.061 1.00 86.38 90 GLU A O 1
ATOM 707 N N . ARG A 1 91 ? -9.700 9.756 3.414 1.00 86.69 91 ARG A N 1
ATOM 708 C CA . ARG A 1 91 ? -10.980 10.434 3.602 1.00 86.69 91 ARG A CA 1
ATOM 709 C C . ARG A 1 91 ? -11.688 9.864 4.809 1.00 86.69 91 ARG A C 1
ATOM 711 O O . ARG A 1 91 ? -11.632 8.664 5.067 1.00 86.69 91 ARG A O 1
ATOM 718 N N . GLU A 1 92 ? -12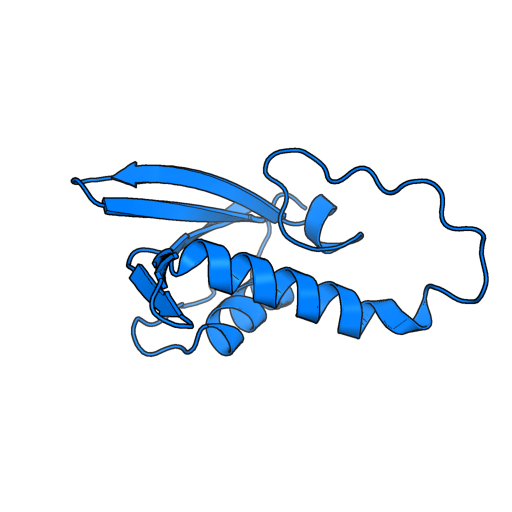.403 10.724 5.513 1.00 81.88 92 GLU A N 1
ATOM 719 C CA . GLU A 1 92 ? -13.372 10.265 6.492 1.00 81.88 92 GLU A CA 1
ATOM 720 C C . GLU A 1 92 ? -14.566 9.647 5.755 1.00 81.88 92 GLU A C 1
ATOM 722 O O . GLU A 1 92 ? -15.170 10.256 4.868 1.00 81.88 92 GLU A O 1
ATOM 727 N N . HIS A 1 93 ? -14.888 8.406 6.095 1.00 74.50 93 HIS A N 1
ATOM 728 C CA . HIS A 1 93 ? -16.021 7.676 5.559 1.00 74.50 93 HIS A CA 1
ATOM 729 C C . HIS A 1 93 ? -16.767 7.011 6.715 1.00 74.50 93 HIS A C 1
ATOM 731 O O . HIS A 1 93 ? -16.203 6.193 7.442 1.00 74.50 93 HIS A O 1
ATOM 737 N N . LEU A 1 94 ? -18.038 7.384 6.901 1.00 74.69 94 LEU A N 1
ATOM 738 C CA . LEU A 1 94 ? -18.913 6.838 7.950 1.00 74.69 94 LEU A CA 1
ATOM 739 C C . LEU A 1 94 ? -18.318 6.951 9.373 1.00 74.69 94 LEU A C 1
ATOM 741 O O . LEU A 1 94 ? -18.457 6.037 10.180 1.00 74.69 94 LEU A O 1
ATOM 745 N N . GLY A 1 95 ? -17.632 8.061 9.672 1.00 76.56 95 GLY A N 1
ATOM 746 C CA . GLY A 1 95 ? -16.998 8.302 10.977 1.00 76.56 95 GLY A CA 1
ATOM 747 C C . GLY A 1 95 ? -15.689 7.537 11.206 1.00 76.56 95 GLY A C 1
ATOM 748 O O . GLY A 1 95 ? -15.178 7.510 12.323 1.00 76.56 95 GLY A O 1
ATOM 749 N N . THR A 1 96 ? -15.136 6.903 10.166 1.00 78.12 96 THR A N 1
ATOM 750 C CA . THR A 1 96 ? -13.839 6.212 10.210 1.00 78.12 96 THR A CA 1
ATOM 751 C C . THR A 1 96 ? -12.900 6.746 9.134 1.00 78.12 96 THR A C 1
ATOM 753 O O . THR A 1 96 ? -13.343 7.157 8.064 1.00 78.12 96 THR A O 1
ATOM 756 N N . ILE A 1 97 ? -11.593 6.764 9.405 1.00 82.94 97 ILE A N 1
ATOM 757 C CA . ILE A 1 97 ? -10.601 7.149 8.395 1.00 82.94 97 ILE A CA 1
ATOM 758 C C . ILE A 1 97 ? -10.409 5.977 7.435 1.00 82.94 97 ILE A C 1
ATOM 760 O O . ILE A 1 97 ? -10.026 4.881 7.851 1.00 82.94 97 ILE A O 1
ATOM 764 N N . ARG A 1 98 ? -10.651 6.238 6.150 1.00 86.38 98 ARG A N 1
ATOM 765 C CA . ARG A 1 98 ? -10.448 5.307 5.046 1.00 86.38 98 ARG A CA 1
ATOM 766 C C . ARG A 1 98 ? -9.287 5.767 4.187 1.00 86.38 98 ARG A C 1
ATOM 768 O O . ARG A 1 98 ? -9.337 6.845 3.594 1.00 86.38 98 ARG A O 1
ATOM 775 N N . THR A 1 99 ? -8.274 4.921 4.056 1.00 88.38 99 THR A N 1
ATOM 776 C CA . THR A 1 99 ? -7.154 5.153 3.141 1.00 88.38 99 THR A CA 1
ATOM 777 C C . THR A 1 99 ? -7.432 4.413 1.840 1.00 88.38 99 THR A C 1
ATOM 779 O O . THR A 1 99 ? -7.454 3.184 1.805 1.00 88.38 99 THR A O 1
ATOM 782 N N . THR A 1 100 ? -7.653 5.144 0.752 1.00 89.00 100 THR A N 1
ATOM 783 C CA . THR A 1 100 ? -7.797 4.555 -0.583 1.00 89.00 100 THR A CA 1
ATOM 784 C C . THR A 1 100 ? -6.449 4.578 -1.276 1.00 89.00 100 THR A C 1
ATOM 786 O O . THR A 1 100 ? -5.841 5.635 -1.359 1.00 89.00 100 THR A O 1
ATOM 789 N N . ILE A 1 101 ? -5.989 3.437 -1.783 1.00 89.00 101 ILE A N 1
ATOM 790 C CA . ILE A 1 101 ? -4.756 3.311 -2.569 1.00 89.00 101 ILE A CA 1
ATOM 791 C C . ILE A 1 101 ? -5.141 2.877 -3.977 1.00 89.00 101 ILE A C 1
ATOM 793 O O . ILE A 1 101 ? -5.965 1.978 -4.140 1.00 89.00 101 ILE A O 1
ATOM 797 N N . TRP A 1 102 ? -4.555 3.493 -5.000 1.00 87.88 102 TRP A N 1
ATOM 798 C CA . TRP A 1 102 ? -4.793 3.112 -6.389 1.00 87.88 102 TRP A CA 1
ATOM 799 C C . TRP A 1 102 ? -3.534 3.167 -7.237 1.00 87.88 102 TRP A C 1
ATOM 801 O O . TRP A 1 102 ? -2.618 3.959 -6.996 1.00 87.88 102 TRP A O 1
ATOM 811 N N . ARG A 1 103 ? -3.511 2.308 -8.255 1.00 84.88 103 ARG A N 1
ATOM 812 C CA . ARG A 1 103 ? -2.448 2.247 -9.249 1.00 84.88 103 ARG A CA 1
ATOM 813 C C . ARG A 1 103 ? -2.748 3.208 -10.398 1.00 84.88 103 ARG A C 1
ATOM 815 O O . ARG A 1 103 ? -3.806 3.134 -11.022 1.00 84.88 103 ARG A O 1
ATOM 822 N N . ILE A 1 104 ? -1.816 4.111 -10.676 1.00 84.50 104 ILE A N 1
ATOM 823 C CA . ILE A 1 104 ? -1.903 5.117 -11.741 1.00 84.50 104 ILE A CA 1
ATOM 824 C C . ILE A 1 104 ? -1.054 4.787 -12.974 1.00 84.50 104 ILE A C 1
ATOM 826 O O . ILE A 1 104 ? -1.253 5.431 -14.001 1.00 84.50 104 ILE A O 1
ATOM 830 N N . GLN A 1 105 ? -0.122 3.829 -12.886 1.00 73.31 105 GLN A N 1
ATOM 831 C CA . GLN A 1 105 ? 0.788 3.465 -13.978 1.00 73.31 105 GLN A CA 1
ATOM 832 C C . GLN A 1 105 ? 1.138 1.978 -13.976 1.00 73.31 105 GLN A C 1
ATOM 834 O O . GLN A 1 105 ? 1.325 1.414 -12.879 1.00 73.31 105 GLN A O 1
#

Sequence (105 aa):
MVRILATDTIKEIASKIYYGFELHQSCGIDGLELVDGNMVTKGSLVIRELTLLDLADNTEATGKKIRRKRVTLPNSVGGFIAQKIFRYEEREHLGTIRTTIWRIQ

pLDDT: mean 78.95, std 11.73, range [47.69, 90.69]

Foldseek 3Di:
DQDDDPPDDLLRLLVCCLPPADAFDKDKAWDWDQDPNDTDGSLVSNLVSNQVVVCVVCVVVDPPDDDDPDDQDPQFGHDDVSSQFKGWDWDDDPNTIIIMMTGND